Protein AF-A0A6G3Z925-F1 (afdb_monomer_lite)

Sequence (182 aa):
ANPHLSAWFDAMESRPTYRGTQSDFHTHVHDLPPQMGGCYENSDPQTRLNQARVDNGPWFDLPDVTYPEPETSRVEALHRVTKHRDNLIRVNPADDLMFDEALRCALTHLMTSTVCSPPSGSDSALRYLRDRISVPRDMSIYAAKRLRQSLEETAALAGDHQGPPIPFNHRRDQDPAAFAQV

Secondary structure (DSSP, 8-state):
--HHHHHHHHHHHT-HHHHTT---HHHHHHS--GGG------S-HHHHHHHHHHHHS-GGGSTT--SPPPTTHHHHHHHHHHHTHHHHHHHSSS-HHHHHHHHHHHHHHHHH----PPPTT-HHHHHHHHHH--TTTTS-HHHHHHHHHHHHHHHHHH-SPPPPPPPSS--GGG-GGGGTT-

pLDDT: mean 92.6, std 8.65, range [53.03, 98.81]

Radius of gyration: 16.9 Å; chains: 1; bounding box: 43×37×48 Å

Foldseek 3Di:
DDVVVVVVVVVLLVDPVSQLQAWAPLQCQQVPPVVVPHDDDDPDPVRVVVVCCSLQHLRVPDPSHDDDDDPCLLVQLLVLCVLCVVLLLVLQPDHSVQLSQLVVQLNCCLVPVDHDAGAAPCLQRLLVVLSLDTPPVRHGPSSNSSSNVSSNVNSVNRDDDHHDDRDRPDNPVNPCVSVPPD

Structure (mmCIF, N/CA/C/O backbone):
data_AF-A0A6G3Z925-F1
#
_entry.id   AF-A0A6G3Z925-F1
#
loop_
_atom_site.group_PDB
_atom_site.id
_atom_site.type_symbol
_atom_site.label_atom_id
_atom_site.label_alt_id
_atom_site.label_comp_id
_atom_site.label_asym_id
_atom_site.label_entity_id
_atom_site.label_seq_id
_atom_site.pdbx_PDB_ins_code
_atom_site.Cartn_x
_atom_site.Cartn_y
_atom_site.Cartn_z
_atom_site.occupancy
_atom_site.B_iso_or_equiv
_atom_site.auth_seq_id
_atom_site.auth_comp_id
_atom_site.auth_asym_id
_atom_site.auth_atom_id
_atom_site.pdbx_PDB_model_num
ATOM 1 N N . ALA A 1 1 ? 13.285 2.285 -29.007 1.00 75.94 1 ALA A N 1
ATOM 2 C CA . ALA A 1 1 ? 12.582 1.168 -28.340 1.00 75.94 1 ALA A CA 1
ATOM 3 C C . ALA A 1 1 ? 13.523 -0.031 -28.278 1.00 75.94 1 ALA A C 1
ATOM 5 O O . ALA A 1 1 ? 14.249 -0.239 -29.241 1.00 75.94 1 ALA A O 1
ATOM 6 N N . ASN A 1 2 ? 13.534 -0.778 -27.168 1.00 91.94 2 ASN A N 1
ATOM 7 C CA . ASN A 1 2 ? 14.449 -1.907 -26.932 1.00 91.94 2 ASN A CA 1
ATOM 8 C C . ASN A 1 2 ? 13.650 -3.228 -26.855 1.00 91.94 2 ASN A C 1
ATOM 10 O O . ASN A 1 2 ? 13.318 -3.665 -25.754 1.00 91.94 2 ASN A O 1
ATOM 14 N N . PRO A 1 3 ? 13.298 -3.866 -27.989 1.00 94.75 3 PRO A N 1
ATOM 15 C CA . PRO A 1 3 ? 12.348 -4.985 -28.008 1.00 94.75 3 PRO A CA 1
ATOM 16 C C . PRO A 1 3 ? 12.848 -6.227 -27.260 1.00 94.75 3 PRO A C 1
ATOM 18 O O . PRO A 1 3 ? 12.077 -6.866 -26.553 1.00 94.75 3 PRO A O 1
ATOM 21 N N . HIS A 1 4 ? 14.142 -6.545 -27.344 1.00 96.62 4 HIS A N 1
ATOM 22 C CA . HIS A 1 4 ? 14.716 -7.674 -26.603 1.00 96.62 4 HIS A CA 1
ATOM 23 C C . HIS A 1 4 ? 14.741 -7.443 -25.090 1.00 96.62 4 HIS A C 1
ATOM 25 O O . HIS A 1 4 ? 14.592 -8.393 -24.330 1.00 96.62 4 HIS A O 1
ATOM 31 N N . LEU A 1 5 ? 14.890 -6.187 -24.657 1.00 94.44 5 LEU A N 1
ATOM 32 C CA . LEU A 1 5 ? 14.802 -5.839 -23.243 1.00 94.44 5 LEU A CA 1
ATOM 33 C C . LEU A 1 5 ? 13.362 -5.996 -22.739 1.00 94.44 5 LEU A C 1
ATOM 35 O O . LEU A 1 5 ? 13.160 -6.574 -21.678 1.00 94.44 5 LEU A O 1
ATOM 39 N N . SER A 1 6 ? 12.371 -5.560 -23.527 1.00 92.06 6 SER A N 1
ATOM 40 C CA . SER A 1 6 ? 10.951 -5.791 -23.221 1.00 92.06 6 SER A CA 1
ATOM 41 C C . SER A 1 6 ? 10.652 -7.283 -23.091 1.00 92.06 6 SER A C 1
ATOM 43 O O . SER A 1 6 ? 10.169 -7.715 -22.055 1.00 92.06 6 SER A O 1
ATOM 45 N N . ALA A 1 7 ? 11.051 -8.085 -24.084 1.00 94.94 7 ALA A N 1
ATOM 46 C CA . ALA A 1 7 ? 10.839 -9.531 -24.065 1.00 94.94 7 ALA A CA 1
ATOM 47 C C . ALA A 1 7 ? 11.519 -10.216 -22.866 1.00 94.94 7 ALA A C 1
ATOM 49 O O . ALA A 1 7 ? 11.012 -11.208 -22.346 1.00 94.94 7 ALA A O 1
ATOM 50 N N . TRP A 1 8 ? 12.665 -9.697 -22.416 1.00 95.44 8 TRP A N 1
ATOM 51 C CA . TRP A 1 8 ? 13.326 -10.183 -21.209 1.00 95.44 8 TRP A CA 1
ATOM 52 C C . TRP A 1 8 ? 12.518 -9.868 -19.943 1.00 95.44 8 TRP A C 1
ATOM 54 O O . TRP A 1 8 ? 12.336 -10.766 -19.122 1.00 95.44 8 TRP A O 1
ATOM 64 N N . PHE A 1 9 ? 11.989 -8.646 -19.800 1.00 93.06 9 PHE A N 1
ATOM 65 C CA . PHE A 1 9 ? 11.102 -8.295 -18.684 1.00 93.06 9 PHE A CA 1
ATOM 66 C C . PHE A 1 9 ? 9.818 -9.129 -18.700 1.00 93.06 9 PHE A C 1
ATOM 68 O O . PHE A 1 9 ? 9.475 -9.718 -17.679 1.00 93.06 9 PHE A O 1
ATOM 75 N N . ASP A 1 10 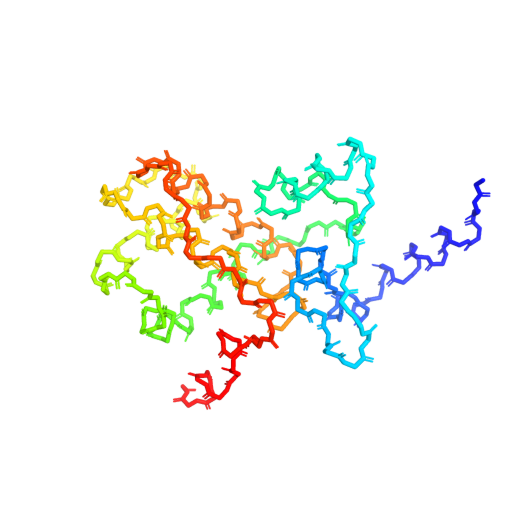? 9.183 -9.289 -19.862 1.00 93.25 10 ASP A N 1
ATOM 76 C CA . ASP A 1 10 ? 7.989 -10.130 -20.020 1.00 93.25 10 ASP A CA 1
ATOM 77 C C . ASP A 1 10 ? 8.276 -11.590 -19.615 1.00 93.25 10 ASP A C 1
ATOM 79 O O . ASP A 1 10 ? 7.480 -12.245 -18.938 1.00 93.25 10 ASP A O 1
ATOM 83 N N . ALA A 1 11 ? 9.457 -12.108 -19.972 1.00 95.56 11 ALA A N 1
ATOM 84 C CA . ALA A 1 11 ? 9.888 -13.440 -19.567 1.00 95.56 11 ALA A CA 1
ATOM 85 C C . ALA A 1 11 ? 10.150 -13.541 -18.054 1.00 95.56 11 ALA A C 1
ATOM 87 O O . ALA A 1 11 ? 9.818 -14.566 -17.453 1.00 95.56 11 ALA A O 1
ATOM 88 N N . MET A 1 12 ? 10.718 -12.510 -17.420 1.00 95.44 12 MET A N 1
ATOM 89 C CA . MET A 1 12 ? 10.879 -12.460 -15.961 1.00 95.44 12 MET A CA 1
ATOM 90 C C . MET A 1 12 ? 9.518 -12.462 -15.263 1.00 95.44 12 MET A C 1
ATOM 92 O O . MET A 1 12 ? 9.308 -13.254 -14.345 1.00 95.44 12 MET A O 1
ATOM 96 N N . GLU A 1 13 ? 8.562 -11.694 -15.782 1.00 94.69 13 GLU A N 1
ATOM 97 C CA . GLU A 1 13 ? 7.189 -11.615 -15.283 1.00 94.69 13 GLU A CA 1
ATOM 98 C C . GLU A 1 13 ? 6.411 -12.924 -15.448 1.00 94.69 13 GLU A C 1
ATOM 100 O O . GLU A 1 13 ? 5.370 -13.099 -14.827 1.00 94.69 13 GLU A O 1
ATOM 105 N N . SER A 1 14 ? 6.901 -13.908 -16.207 1.00 94.75 14 SER A N 1
ATOM 106 C CA . SER A 1 14 ? 6.318 -15.261 -16.244 1.00 94.75 14 SER A CA 1
ATOM 107 C C . SER A 1 14 ? 6.744 -16.159 -15.072 1.00 94.75 14 SER A C 1
ATOM 109 O O . SER A 1 14 ? 6.138 -17.207 -14.844 1.00 94.75 14 SER A O 1
ATOM 111 N N . ARG A 1 15 ? 7.783 -15.779 -14.314 1.00 95.69 15 ARG A N 1
ATOM 112 C CA . ARG A 1 15 ? 8.420 -16.641 -13.307 1.00 95.69 15 ARG A CA 1
ATOM 113 C C . ARG A 1 15 ? 7.833 -16.394 -11.915 1.00 95.69 15 ARG A C 1
ATOM 115 O O . ARG A 1 15 ? 8.005 -15.297 -11.385 1.00 95.69 15 ARG A O 1
ATOM 122 N N . PRO A 1 16 ? 7.247 -17.408 -11.249 1.00 93.50 16 PRO A N 1
ATOM 123 C CA . PRO A 1 16 ? 6.700 -17.246 -9.899 1.00 93.50 16 PRO A CA 1
ATOM 124 C C . PRO A 1 16 ? 7.725 -16.735 -8.880 1.00 93.50 16 PRO A C 1
ATOM 126 O O . PRO A 1 16 ? 7.393 -15.924 -8.022 1.00 93.50 16 PRO A O 1
ATOM 129 N N . THR A 1 17 ? 8.984 -17.164 -9.003 1.00 94.44 17 THR A N 1
ATOM 130 C CA . THR A 1 17 ? 10.076 -16.714 -8.129 1.00 94.44 17 THR A CA 1
ATOM 131 C C . THR A 1 17 ? 10.377 -15.231 -8.292 1.00 94.44 17 THR A C 1
ATOM 133 O O . THR A 1 17 ? 10.588 -14.556 -7.294 1.00 94.44 17 THR A O 1
ATOM 136 N N . TYR A 1 18 ? 10.348 -14.710 -9.524 1.00 94.69 18 TYR A N 1
ATOM 137 C CA . TYR A 1 18 ? 10.531 -13.282 -9.768 1.00 94.69 18 TYR A CA 1
ATOM 138 C C . TYR A 1 18 ? 9.371 -12.481 -9.182 1.00 94.69 18 TYR A C 1
ATOM 140 O O . TYR A 1 18 ? 9.615 -11.580 -8.382 1.00 94.69 18 TYR A O 1
ATOM 148 N N . ARG A 1 19 ? 8.126 -12.877 -9.485 1.00 94.25 19 ARG A N 1
ATOM 149 C CA . ARG A 1 19 ? 6.913 -12.232 -8.949 1.00 94.25 19 ARG A CA 1
ATOM 150 C C . ARG A 1 19 ? 6.915 -12.169 -7.421 1.00 94.25 19 ARG A C 1
ATOM 152 O O . ARG A 1 19 ? 6.555 -11.148 -6.854 1.00 94.25 19 ARG A O 1
ATOM 159 N N . GLY A 1 20 ? 7.366 -13.236 -6.755 1.00 91.69 20 GLY A N 1
ATOM 160 C CA . GLY A 1 20 ? 7.475 -13.291 -5.292 1.00 91.69 20 GLY A CA 1
ATOM 161 C C . GLY A 1 20 ? 8.561 -12.389 -4.691 1.00 91.69 20 GLY A C 1
ATOM 162 O O . GLY A 1 20 ? 8.556 -12.155 -3.488 1.00 91.69 20 GLY A O 1
ATOM 163 N N . THR A 1 21 ? 9.484 -11.880 -5.509 1.00 92.25 21 THR A N 1
ATOM 164 C CA . THR A 1 21 ? 10.562 -10.962 -5.095 1.00 92.25 21 THR A CA 1
ATOM 165 C C . THR A 1 21 ? 10.422 -9.555 -5.678 1.00 92.25 21 THR A C 1
ATOM 167 O O . THR A 1 21 ? 11.248 -8.691 -5.389 1.00 92.25 21 THR A O 1
ATOM 170 N N . GLN A 1 22 ? 9.404 -9.318 -6.507 1.00 93.75 22 GLN A N 1
ATOM 171 C CA . GLN A 1 22 ? 9.157 -8.025 -7.134 1.00 93.75 22 GLN A CA 1
ATOM 172 C C . GLN A 1 22 ? 8.703 -7.006 -6.085 1.00 93.75 22 GLN A C 1
ATOM 174 O O . GLN A 1 22 ? 7.911 -7.324 -5.201 1.00 93.75 22 GLN A O 1
ATOM 179 N N . SER A 1 23 ? 9.207 -5.780 -6.199 1.00 93.69 23 SER A N 1
ATOM 180 C CA . SER A 1 23 ? 8.806 -4.632 -5.382 1.00 93.69 23 SER A CA 1
ATOM 181 C C . SER A 1 23 ? 7.973 -3.657 -6.218 1.00 93.69 23 SER A C 1
ATOM 183 O O . SER A 1 23 ? 7.995 -3.724 -7.447 1.00 93.69 23 SER A O 1
ATOM 185 N N . ASP A 1 24 ? 7.250 -2.757 -5.558 1.00 95.56 24 ASP A N 1
ATOM 186 C CA . ASP A 1 24 ? 6.513 -1.671 -6.205 1.00 95.56 24 ASP A CA 1
ATOM 187 C C . ASP A 1 24 ? 7.299 -0.353 -6.163 1.00 95.56 24 ASP A C 1
ATOM 189 O O . ASP A 1 24 ? 8.319 -0.228 -5.479 1.00 95.56 24 ASP A O 1
ATOM 193 N N . PHE A 1 25 ? 6.829 0.660 -6.896 1.00 95.12 25 PHE A N 1
ATOM 194 C CA . PHE A 1 25 ? 7.523 1.951 -6.914 1.00 95.12 25 PHE A CA 1
ATOM 195 C C . PHE A 1 25 ? 7.529 2.641 -5.548 1.00 95.12 25 PHE A C 1
ATOM 197 O O . PHE A 1 25 ? 8.545 3.227 -5.185 1.00 95.12 25 PHE A O 1
ATOM 204 N N . HIS A 1 26 ? 6.438 2.546 -4.784 1.00 94.44 26 HIS A N 1
ATOM 205 C CA . HIS A 1 26 ? 6.313 3.210 -3.484 1.00 94.44 26 HIS A CA 1
ATOM 206 C C . HIS A 1 26 ? 7.333 2.680 -2.470 1.00 94.44 26 HIS A C 1
ATOM 208 O O . HIS A 1 26 ? 8.073 3.454 -1.868 1.00 94.44 26 HIS A O 1
ATOM 214 N N . THR A 1 27 ? 7.438 1.359 -2.328 1.00 92.00 27 THR A N 1
ATOM 215 C CA . THR A 1 27 ? 8.429 0.734 -1.446 1.00 92.00 27 THR A CA 1
ATOM 216 C C . THR A 1 27 ? 9.834 1.079 -1.909 1.00 92.00 27 THR A C 1
ATOM 218 O O . THR A 1 27 ? 10.673 1.439 -1.090 1.00 92.00 27 THR A O 1
ATOM 221 N N . HIS A 1 28 ? 10.092 1.029 -3.219 1.00 89.12 28 HIS A N 1
ATOM 222 C CA . HIS A 1 28 ? 11.422 1.308 -3.743 1.00 89.12 28 HIS A CA 1
ATOM 223 C C . HIS A 1 28 ? 11.900 2.725 -3.402 1.00 89.12 28 HIS A C 1
ATOM 225 O O . HIS A 1 28 ? 13.030 2.888 -2.954 1.00 89.12 28 HIS A O 1
ATOM 231 N N . VAL A 1 29 ? 11.055 3.750 -3.563 1.00 89.00 29 VAL A N 1
ATOM 232 C CA . VAL A 1 29 ? 11.470 5.142 -3.309 1.00 89.00 29 VAL A CA 1
ATOM 233 C C . VAL A 1 29 ? 11.555 5.494 -1.822 1.00 89.00 29 VAL A C 1
ATOM 235 O O . VAL A 1 29 ? 12.342 6.367 -1.460 1.00 89.00 29 VAL A O 1
ATOM 238 N N . HIS A 1 30 ? 10.788 4.817 -0.960 1.00 88.62 30 HIS A N 1
ATOM 239 C CA . HIS A 1 30 ? 10.715 5.132 0.475 1.00 88.62 30 HIS A CA 1
ATOM 240 C C . HIS A 1 30 ? 11.518 4.191 1.381 1.00 88.62 30 HIS A C 1
ATOM 242 O O . HIS A 1 30 ? 11.721 4.503 2.555 1.00 88.62 30 HIS A O 1
ATOM 248 N N . ASP A 1 31 ? 11.962 3.037 0.884 1.00 81.62 31 ASP A N 1
ATOM 249 C CA . ASP A 1 31 ? 12.715 2.025 1.645 1.00 81.62 31 ASP A CA 1
ATOM 250 C C . ASP A 1 31 ? 14.056 1.676 0.977 1.00 81.62 31 ASP A C 1
ATOM 252 O O . ASP A 1 31 ? 14.559 0.554 1.067 1.00 81.62 31 ASP A O 1
ATOM 256 N N . LEU A 1 32 ? 14.648 2.644 0.267 1.00 74.31 32 LEU A N 1
ATOM 257 C CA . LEU A 1 32 ? 15.936 2.443 -0.382 1.00 74.31 32 LEU A CA 1
ATOM 258 C C . LEU A 1 32 ? 17.038 2.273 0.687 1.00 74.31 32 LEU A C 1
ATOM 260 O O . LEU A 1 32 ? 17.185 3.140 1.556 1.00 74.31 32 LEU A O 1
ATOM 264 N N . PRO A 1 33 ? 17.841 1.191 0.647 1.00 69.19 33 PRO A N 1
ATOM 265 C CA . PRO A 1 33 ? 18.879 0.971 1.644 1.00 69.19 33 PRO A CA 1
ATOM 266 C C . PRO A 1 33 ? 19.875 2.144 1.680 1.00 69.19 33 PRO A C 1
ATOM 268 O O . PRO A 1 33 ? 20.340 2.561 0.615 1.00 69.19 33 PRO A O 1
ATOM 271 N N . PRO A 1 34 ? 20.287 2.643 2.865 1.00 67.38 34 PRO A N 1
ATOM 272 C CA . PRO A 1 34 ? 21.213 3.777 2.978 1.00 67.38 34 PRO A CA 1
ATOM 273 C C . PRO A 1 34 ? 22.527 3.600 2.199 1.00 67.38 34 PRO A C 1
ATOM 275 O O . PRO A 1 34 ? 23.161 4.575 1.805 1.00 67.38 34 PRO A O 1
ATOM 278 N N . GLN A 1 35 ? 22.936 2.349 1.959 1.00 70.19 35 GLN A N 1
ATOM 279 C CA . GLN A 1 35 ? 24.137 1.978 1.210 1.00 70.19 35 GLN A CA 1
ATOM 280 C C . GLN A 1 35 ? 24.063 2.343 -0.281 1.00 70.19 35 GLN A C 1
ATOM 282 O O . GLN A 1 35 ? 25.106 2.469 -0.919 1.00 70.19 35 GLN A O 1
ATOM 287 N N . MET A 1 36 ? 22.860 2.500 -0.837 1.00 68.50 36 MET A N 1
ATOM 288 C CA . MET A 1 36 ? 22.638 2.810 -2.254 1.00 68.50 36 MET A CA 1
ATOM 289 C C . MET A 1 36 ? 22.651 4.320 -2.550 1.00 68.50 36 MET A C 1
ATOM 291 O O . MET A 1 36 ? 22.612 4.705 -3.717 1.00 68.50 36 MET A O 1
ATOM 295 N N . GLY A 1 37 ? 22.740 5.174 -1.520 1.00 67.31 37 GLY A N 1
ATOM 296 C CA . GLY A 1 37 ? 22.458 6.608 -1.644 1.00 67.31 37 GLY A CA 1
ATOM 297 C C . GLY A 1 37 ? 20.953 6.863 -1.800 1.00 67.31 37 GLY A C 1
ATOM 298 O O . GLY A 1 37 ? 20.214 5.987 -2.227 1.00 67.31 37 GLY A O 1
ATOM 299 N N . GLY A 1 38 ? 20.462 8.036 -1.396 1.00 69.88 38 GLY A N 1
ATOM 300 C CA . GLY A 1 38 ? 19.025 8.333 -1.470 1.00 69.88 38 GLY A CA 1
ATOM 301 C C . GLY A 1 38 ? 18.497 8.424 -2.909 1.00 69.88 38 GLY A C 1
ATOM 302 O O . GLY A 1 38 ? 19.260 8.601 -3.860 1.00 69.88 38 GLY A O 1
ATOM 303 N N . CYS A 1 39 ? 17.174 8.368 -3.071 1.00 74.44 39 CYS A N 1
ATOM 304 C CA . CYS A 1 39 ? 16.531 8.796 -4.312 1.00 74.44 39 CYS A CA 1
ATOM 305 C C . CYS A 1 39 ? 16.521 10.328 -4.382 1.00 74.44 39 CYS A C 1
ATO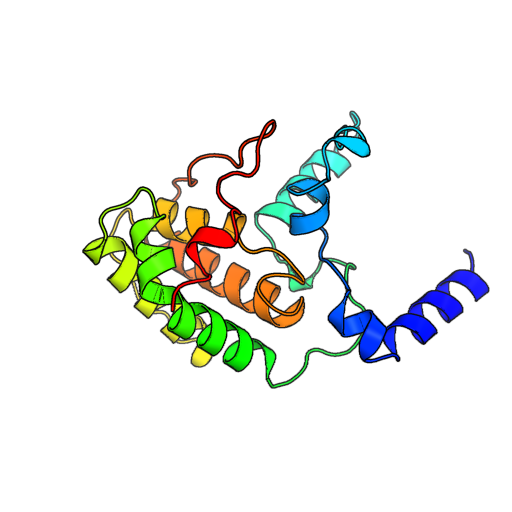M 307 O O . CYS A 1 39 ? 16.021 10.987 -3.473 1.00 74.44 39 CYS A O 1
ATOM 309 N N . TYR A 1 40 ? 17.050 10.893 -5.468 1.00 81.25 40 TYR A N 1
ATOM 310 C CA . TYR A 1 40 ? 17.055 12.338 -5.696 1.00 81.25 40 TYR A CA 1
ATOM 311 C C . TYR A 1 40 ? 16.046 12.703 -6.777 1.00 81.25 40 TYR A C 1
ATOM 313 O O . TYR A 1 40 ? 16.026 12.108 -7.857 1.00 81.25 40 TYR A O 1
ATOM 321 N N . GLU A 1 41 ? 15.214 13.696 -6.487 1.00 87.50 41 GLU A N 1
ATOM 322 C CA . GLU A 1 41 ? 14.302 14.261 -7.470 1.00 87.50 41 GLU A CA 1
ATOM 323 C C . GLU A 1 41 ? 15.037 15.154 -8.475 1.00 87.50 41 GLU A C 1
ATOM 325 O O . GLU A 1 41 ? 16.113 15.693 -8.209 1.00 87.50 41 GLU A O 1
ATOM 330 N N . ASN A 1 42 ? 14.436 15.316 -9.650 1.00 90.75 42 ASN A N 1
ATOM 331 C CA . ASN A 1 42 ? 14.850 16.315 -10.627 1.00 90.75 42 ASN A CA 1
ATOM 332 C C . ASN A 1 42 ? 13.825 17.465 -10.661 1.00 90.75 42 ASN A C 1
ATOM 334 O O . ASN A 1 42 ? 12.762 17.389 -10.047 1.00 90.75 42 ASN A O 1
ATOM 338 N N . SER A 1 43 ? 14.131 18.529 -11.402 1.00 94.06 43 SER A N 1
ATOM 339 C CA . SER A 1 43 ? 13.279 19.721 -11.496 1.00 94.06 43 SER A CA 1
ATOM 340 C C . SER A 1 43 ? 12.157 19.637 -12.542 1.00 94.06 43 SER A C 1
ATOM 342 O O . SER A 1 43 ? 11.460 20.630 -12.760 1.00 94.06 43 SER A O 1
ATOM 344 N N . ASP A 1 44 ? 11.961 18.489 -13.197 1.00 96.62 44 ASP A N 1
ATOM 345 C CA . ASP A 1 44 ? 10.904 18.310 -14.194 1.00 96.62 44 ASP A CA 1
ATOM 346 C C . ASP A 1 44 ? 9.517 18.376 -13.519 1.00 96.62 44 ASP A C 1
ATOM 348 O O . ASP A 1 44 ? 9.275 17.666 -12.536 1.00 96.62 44 ASP A O 1
ATOM 352 N N . PRO A 1 45 ? 8.564 19.184 -14.025 1.00 95.31 45 PRO A N 1
ATOM 353 C CA . PRO A 1 45 ? 7.182 19.176 -13.545 1.00 95.31 45 PRO A CA 1
ATOM 354 C C . PRO A 1 45 ? 6.546 17.779 -13.468 1.00 95.31 45 PRO A C 1
ATOM 356 O O . PRO A 1 45 ? 5.754 17.519 -12.558 1.00 95.31 45 PRO A O 1
ATOM 359 N N . GLN A 1 46 ? 6.914 16.870 -14.375 1.00 95.69 46 GLN A N 1
ATOM 360 C CA . GLN A 1 46 ? 6.432 15.491 -14.397 1.00 95.69 46 GLN A CA 1
ATOM 361 C C . GLN A 1 46 ? 6.847 14.701 -13.147 1.00 95.69 46 GLN A C 1
ATOM 363 O O . GLN A 1 46 ? 6.121 13.800 -12.727 1.00 95.69 46 GLN A O 1
ATOM 368 N N . THR A 1 47 ? 7.968 15.051 -12.511 1.00 93.75 47 THR A N 1
ATOM 369 C CA . THR A 1 47 ? 8.452 14.375 -11.299 1.00 93.75 47 THR A CA 1
ATOM 370 C C . THR A 1 47 ? 7.466 14.514 -10.149 1.00 93.75 47 THR A C 1
ATOM 372 O O . THR A 1 47 ? 7.111 13.509 -9.538 1.00 93.75 47 THR A O 1
ATOM 375 N N . ARG A 1 48 ? 6.914 15.714 -9.927 1.00 93.56 48 ARG A N 1
ATOM 376 C CA . ARG A 1 48 ? 5.893 15.938 -8.889 1.00 93.56 48 ARG A CA 1
ATOM 377 C C . ARG A 1 48 ? 4.606 15.159 -9.159 1.00 93.56 48 ARG A C 1
ATOM 379 O O . ARG A 1 48 ? 4.007 14.619 -8.234 1.00 93.56 48 ARG A O 1
ATOM 386 N N . LEU A 1 49 ? 4.196 15.064 -10.427 1.00 94.94 49 LEU A N 1
ATOM 387 C CA . LEU A 1 49 ? 3.028 14.267 -10.819 1.00 94.94 49 LEU A CA 1
ATOM 388 C C . LEU A 1 49 ? 3.254 12.775 -10.550 1.00 94.94 49 LEU A C 1
ATOM 390 O O . LEU A 1 49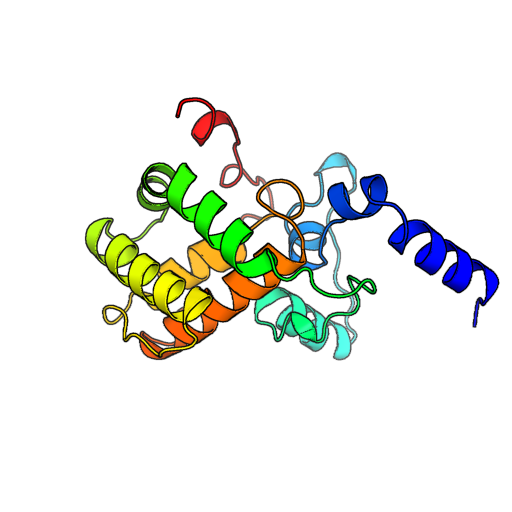 ? 2.355 12.093 -10.065 1.00 94.94 49 LEU A O 1
ATOM 394 N N . ASN A 1 50 ? 4.452 12.269 -10.842 1.00 95.00 50 ASN A N 1
ATOM 395 C CA . ASN A 1 50 ? 4.798 10.869 -10.614 1.00 95.00 50 ASN A CA 1
ATOM 396 C C . ASN A 1 50 ? 4.916 10.545 -9.121 1.00 95.00 50 ASN A C 1
ATOM 398 O O . ASN A 1 50 ? 4.360 9.540 -8.694 1.00 95.00 50 ASN A O 1
ATOM 402 N N . GLN A 1 51 ? 5.563 11.407 -8.329 1.00 93.50 51 GLN A N 1
ATOM 403 C CA . GLN A 1 51 ? 5.624 11.277 -6.866 1.00 93.50 51 GLN A CA 1
ATOM 404 C C . GLN A 1 51 ? 4.211 11.200 -6.271 1.00 93.50 51 GLN A C 1
ATOM 406 O O . GLN A 1 51 ? 3.890 10.257 -5.554 1.00 93.50 51 GLN A O 1
AT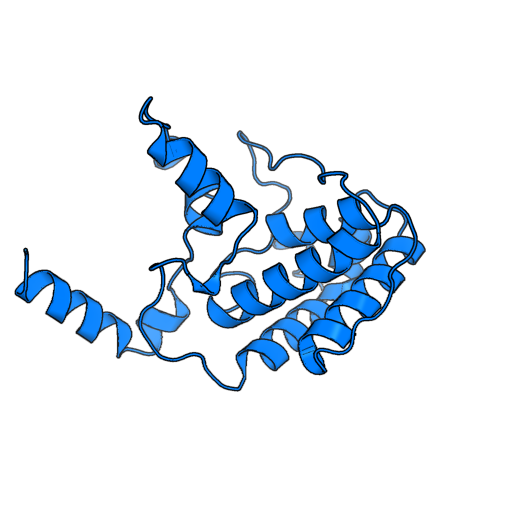OM 411 N N . ALA A 1 52 ? 3.323 12.122 -6.665 1.00 94.69 52 ALA A N 1
ATOM 412 C CA . ALA A 1 52 ? 1.942 12.123 -6.192 1.00 94.69 52 ALA A CA 1
ATOM 413 C C . ALA A 1 52 ? 1.187 10.830 -6.550 1.00 94.69 52 ALA A C 1
ATOM 415 O O . ALA A 1 52 ? 0.436 10.328 -5.718 1.00 94.69 52 ALA A O 1
ATOM 416 N N . ARG A 1 53 ? 1.403 10.275 -7.753 1.00 95.94 53 ARG A N 1
ATOM 417 C CA . ARG A 1 53 ? 0.793 9.003 -8.183 1.00 95.94 53 ARG A CA 1
ATOM 418 C C . ARG A 1 53 ? 1.333 7.796 -7.422 1.00 95.94 53 ARG A C 1
ATOM 420 O O . ARG A 1 53 ? 0.575 6.879 -7.126 1.00 95.94 53 ARG A O 1
ATOM 427 N N . VAL A 1 54 ? 2.631 7.783 -7.130 1.00 95.69 54 VAL A N 1
ATOM 428 C CA . VAL A 1 54 ? 3.270 6.710 -6.358 1.00 95.69 54 VAL A CA 1
ATOM 429 C C . VAL A 1 54 ? 2.740 6.693 -4.921 1.00 95.69 54 VAL A C 1
ATOM 431 O O . VAL A 1 54 ? 2.432 5.621 -4.398 1.00 95.69 54 VAL A O 1
ATOM 434 N N . ASP A 1 55 ? 2.559 7.867 -4.315 1.00 94.62 55 ASP A N 1
ATOM 435 C CA . ASP A 1 55 ? 2.188 7.982 -2.901 1.00 94.62 55 ASP A CA 1
ATOM 436 C C . ASP A 1 55 ? 0.680 7.941 -2.649 1.00 94.62 55 ASP A C 1
ATOM 438 O O . ASP A 1 55 ? 0.244 7.364 -1.657 1.00 94.62 55 ASP A O 1
ATOM 442 N N . ASN A 1 56 ? -0.126 8.507 -3.551 1.00 95.31 56 ASN A N 1
ATOM 443 C CA . ASN A 1 56 ? -1.572 8.669 -3.344 1.00 95.31 56 ASN A CA 1
ATOM 444 C C . ASN A 1 56 ? -2.427 7.901 -4.364 1.00 95.31 56 ASN A C 1
ATOM 446 O O . ASN A 1 56 ? -3.654 7.955 -4.308 1.00 95.31 56 ASN A O 1
ATOM 450 N N . GLY A 1 57 ? -1.798 7.184 -5.296 1.00 95.50 57 GLY A N 1
ATOM 451 C CA . GLY A 1 57 ? -2.489 6.458 -6.353 1.00 95.50 57 GLY A CA 1
ATOM 452 C C . GLY A 1 57 ? -3.003 7.356 -7.493 1.00 95.50 57 GLY A C 1
ATOM 453 O O . GLY A 1 57 ? -2.642 8.533 -7.589 1.00 95.50 57 GLY A O 1
ATOM 454 N N . PRO A 1 58 ? -3.827 6.804 -8.403 1.00 96.44 58 PRO A N 1
ATOM 455 C CA . PRO A 1 58 ? -4.304 5.417 -8.432 1.00 96.44 58 PRO A CA 1
ATOM 456 C C . PRO A 1 58 ? -3.171 4.413 -8.708 1.00 96.44 58 PRO A C 1
ATOM 458 O O . PRO A 1 58 ? -2.496 4.475 -9.733 1.00 96.44 58 PRO A O 1
ATOM 461 N N . TRP A 1 59 ? -2.966 3.446 -7.807 1.00 97.62 59 TRP A N 1
ATOM 462 C CA . TRP A 1 59 ? -1.829 2.514 -7.910 1.00 97.62 59 TRP A CA 1
ATOM 463 C C . TRP A 1 59 ? -1.951 1.502 -9.054 1.00 97.62 59 TRP A C 1
ATOM 465 O O . TRP A 1 59 ? -0.943 0.969 -9.512 1.00 97.62 59 TRP A O 1
ATOM 475 N N . PHE A 1 60 ? -3.163 1.219 -9.534 1.00 96.94 60 PHE A N 1
ATOM 476 C CA . PHE A 1 60 ? -3.371 0.305 -10.664 1.00 96.94 60 PHE A CA 1
ATOM 477 C C . PHE A 1 60 ? -2.896 0.880 -12.003 1.00 96.94 60 PHE A C 1
ATOM 479 O O . PHE A 1 60 ? -2.597 0.103 -12.904 1.00 96.94 60 PHE A O 1
ATOM 486 N N . ASP A 1 61 ? -2.727 2.200 -12.097 1.00 96.12 61 ASP A N 1
ATOM 487 C CA . ASP A 1 61 ? -2.217 2.866 -13.299 1.00 96.12 61 ASP A CA 1
ATOM 488 C C . ASP A 1 61 ? -0.678 2.911 -13.339 1.00 96.12 61 ASP A C 1
ATOM 490 O O . ASP A 1 61 ? -0.085 3.351 -14.327 1.00 96.12 61 ASP A O 1
ATOM 494 N N . LEU A 1 62 ? -0.008 2.475 -12.263 1.00 96.25 62 LEU A N 1
ATOM 495 C CA . LEU A 1 62 ? 1.450 2.417 -12.200 1.00 96.25 62 LEU A CA 1
ATOM 496 C C . LEU A 1 62 ? 1.981 1.214 -13.002 1.00 96.25 62 LEU A C 1
ATOM 498 O O . LEU A 1 62 ? 1.522 0.091 -12.779 1.00 96.25 62 LEU A O 1
ATOM 502 N N . PRO A 1 63 ? 2.982 1.414 -13.882 1.00 94.56 63 PRO A N 1
ATOM 503 C CA . PRO A 1 63 ? 3.578 0.356 -14.701 1.00 94.56 63 PRO A CA 1
ATOM 504 C C . PRO A 1 63 ? 4.671 -0.439 -13.958 1.00 94.56 63 PRO A C 1
ATOM 506 O O . PRO A 1 63 ? 5.708 -0.757 -14.534 1.00 94.56 63 PRO A O 1
ATOM 509 N N . ASP A 1 64 ? 4.479 -0.719 -12.670 1.00 94.25 64 ASP A N 1
ATOM 510 C CA . ASP A 1 64 ? 5.415 -1.474 -11.818 1.00 94.25 64 ASP A CA 1
ATOM 511 C C . ASP A 1 64 ? 5.176 -2.996 -11.836 1.00 94.25 64 ASP A C 1
ATOM 513 O O . ASP A 1 64 ? 5.971 -3.748 -11.276 1.00 94.25 64 ASP A O 1
ATOM 517 N N . VAL A 1 65 ? 4.116 -3.455 -12.510 1.00 94.75 65 VAL A N 1
ATOM 518 C CA . VAL A 1 65 ? 3.784 -4.872 -12.716 1.00 94.75 65 VAL A CA 1
ATOM 519 C C . VAL A 1 65 ? 3.046 -5.071 -14.038 1.00 94.75 65 VAL A C 1
ATOM 521 O O . VAL A 1 65 ? 2.192 -4.258 -14.396 1.00 94.75 65 VAL A O 1
ATOM 524 N N . THR A 1 66 ? 3.351 -6.152 -14.763 1.00 92.94 66 THR A N 1
ATOM 525 C CA . THR A 1 66 ? 2.695 -6.451 -16.055 1.00 92.94 66 THR A CA 1
ATOM 526 C C . THR A 1 66 ? 1.991 -7.808 -16.124 1.00 92.94 66 THR A C 1
ATOM 528 O O . THR A 1 66 ? 1.251 -8.057 -17.079 1.00 92.94 66 THR A O 1
ATOM 531 N N . TYR A 1 67 ? 2.160 -8.691 -15.131 1.00 93.69 67 TYR A N 1
ATOM 532 C CA . TYR A 1 67 ? 1.385 -9.938 -15.077 1.00 93.69 67 TYR A CA 1
ATOM 533 C C . TYR A 1 67 ? -0.037 -9.695 -14.550 1.00 93.69 67 TYR A C 1
ATOM 535 O O . TYR A 1 67 ? -0.233 -8.778 -13.771 1.00 93.69 67 TYR A O 1
ATOM 543 N N . PRO A 1 68 ? -1.039 -10.515 -14.910 1.00 95.25 68 PRO A N 1
ATOM 544 C CA . PRO A 1 68 ? -2.415 -10.316 -14.450 1.00 95.25 68 PRO A CA 1
ATOM 545 C C . PRO A 1 68 ? -2.573 -10.394 -12.925 1.00 95.25 68 PRO A C 1
ATOM 547 O O . PRO A 1 68 ? -1.961 -11.246 -12.280 1.00 95.25 68 PRO A O 1
ATOM 550 N N . GLU A 1 69 ? -3.462 -9.570 -12.365 1.00 96.88 69 GLU A N 1
ATOM 551 C CA . GLU A 1 69 ? -3.818 -9.627 -10.944 1.00 96.88 69 GLU A CA 1
ATOM 552 C C . GLU A 1 69 ? -4.319 -11.031 -10.544 1.00 96.88 69 GLU A C 1
ATOM 554 O O . GLU A 1 69 ? -5.272 -11.533 -11.147 1.00 96.88 69 GLU A O 1
ATOM 559 N N . PRO A 1 70 ? -3.737 -11.666 -9.508 1.00 95.94 70 PRO A N 1
ATOM 560 C CA . PRO A 1 70 ? -4.283 -12.893 -8.939 1.00 95.94 70 PRO A CA 1
ATOM 561 C C . PRO A 1 70 ? -5.608 -12.640 -8.207 1.00 95.94 70 PRO A C 1
ATOM 563 O O . PRO A 1 70 ? -5.715 -11.695 -7.427 1.00 95.94 70 PRO A O 1
ATOM 566 N N . GLU A 1 71 ? -6.579 -13.548 -8.343 1.00 97.06 71 GLU A N 1
ATOM 567 C CA . GLU A 1 71 ? -7.875 -13.478 -7.633 1.00 97.06 71 GLU A CA 1
ATOM 568 C C . GLU A 1 71 ? -7.727 -13.419 -6.100 1.00 97.06 71 GLU A C 1
ATOM 570 O O . GLU A 1 71 ? -8.599 -12.922 -5.387 1.00 97.06 71 GLU A O 1
ATOM 575 N N . THR A 1 72 ? -6.597 -13.903 -5.583 1.00 97.38 72 THR A N 1
ATOM 576 C CA . THR A 1 72 ? -6.282 -13.962 -4.156 1.00 97.38 72 THR A CA 1
ATOM 577 C C . THR A 1 72 ? -5.752 -12.651 -3.577 1.00 97.38 72 THR A C 1
ATOM 579 O O . THR A 1 72 ? -5.554 -12.597 -2.367 1.00 97.38 72 THR A O 1
ATOM 582 N N . SER A 1 73 ? -5.525 -11.600 -4.378 1.00 98.06 73 SER A N 1
ATOM 583 C CA . SER A 1 73 ? -4.881 -10.346 -3.937 1.00 98.06 73 SER A CA 1
ATOM 584 C C . SER A 1 73 ? -5.545 -9.730 -2.696 1.00 98.06 73 SER A C 1
ATOM 586 O O . SER A 1 73 ? -4.880 -9.406 -1.712 1.00 98.06 73 SER A O 1
ATOM 588 N N . ARG A 1 74 ? -6.881 -9.635 -2.697 1.00 98.69 74 ARG A N 1
ATOM 589 C CA . ARG A 1 74 ? -7.672 -9.113 -1.569 1.00 98.69 74 ARG A CA 1
ATOM 590 C C . ARG A 1 74 ? -7.576 -10.002 -0.330 1.00 98.69 74 ARG A C 1
ATOM 592 O O . ARG A 1 74 ? -7.420 -9.499 0.779 1.00 98.69 74 ARG A O 1
ATOM 599 N N . VAL A 1 75 ? -7.658 -11.319 -0.524 1.00 98.69 75 VAL A N 1
ATOM 600 C CA . VAL A 1 75 ? -7.611 -12.306 0.566 1.00 98.69 75 VAL A CA 1
ATOM 601 C C . VAL A 1 75 ? -6.230 -12.330 1.214 1.00 98.69 75 VAL A C 1
ATOM 603 O O . VAL A 1 75 ? -6.133 -12.414 2.434 1.00 98.69 75 VAL A O 1
ATOM 606 N N . GLU A 1 76 ? -5.166 -12.212 0.421 1.00 98.56 76 GLU A N 1
ATOM 607 C CA . GLU A 1 76 ? -3.798 -12.085 0.916 1.00 98.56 76 GLU A CA 1
ATOM 608 C C . GLU A 1 76 ? -3.646 -10.836 1.792 1.00 98.56 76 GLU A C 1
ATOM 610 O O . GLU A 1 76 ? -3.198 -10.946 2.935 1.00 98.56 76 GLU A O 1
ATOM 615 N N . ALA A 1 77 ? -4.074 -9.670 1.293 1.00 98.69 77 ALA A N 1
ATOM 616 C CA . ALA A 1 77 ? -4.034 -8.420 2.046 1.00 98.69 77 ALA A CA 1
ATOM 617 C C . ALA A 1 77 ? -4.808 -8.529 3.370 1.00 98.69 77 ALA A C 1
ATOM 619 O O . ALA A 1 77 ? -4.259 -8.220 4.429 1.00 98.69 77 ALA A O 1
ATOM 620 N N . LEU A 1 78 ? -6.046 -9.040 3.330 1.00 98.75 78 LEU A N 1
ATOM 621 C CA . LEU A 1 78 ? -6.853 -9.280 4.527 1.00 98.75 78 LEU A CA 1
ATOM 622 C C . LEU A 1 78 ? -6.126 -10.203 5.511 1.00 98.75 78 LEU A C 1
ATOM 624 O O . LEU A 1 78 ? -5.976 -9.855 6.679 1.00 98.75 78 LEU A O 1
ATOM 628 N N . HIS A 1 79 ? -5.643 -11.357 5.043 1.00 98.50 79 HIS A N 1
ATOM 629 C CA . HIS A 1 79 ? -4.957 -12.336 5.880 1.00 98.50 79 HIS A CA 1
ATOM 630 C C . HIS A 1 79 ? -3.749 -11.721 6.592 1.00 98.50 79 HIS A C 1
ATOM 632 O O . HIS A 1 79 ? -3.590 -11.900 7.800 1.00 98.50 79 HIS A O 1
ATOM 638 N N . ARG A 1 80 ? -2.907 -10.980 5.862 1.00 97.00 80 ARG A N 1
ATOM 639 C CA . ARG A 1 80 ? -1.698 -10.354 6.411 1.00 97.00 80 ARG A CA 1
ATOM 640 C C . ARG A 1 80 ? -2.031 -9.274 7.435 1.00 97.00 80 ARG A C 1
ATOM 642 O O . ARG A 1 80 ? -1.426 -9.266 8.505 1.00 97.00 80 ARG A O 1
ATOM 649 N N . VAL A 1 81 ? -3.020 -8.424 7.155 1.00 97.94 81 VAL A N 1
ATOM 650 C CA . VAL A 1 81 ? -3.462 -7.389 8.100 1.00 97.94 81 VAL A CA 1
ATOM 651 C C . VAL A 1 81 ? -4.075 -8.015 9.349 1.00 97.94 81 VAL A C 1
ATOM 653 O O . VAL A 1 81 ? -3.679 -7.657 10.452 1.00 97.94 81 VAL A O 1
ATOM 656 N N . THR A 1 82 ? -4.982 -8.987 9.215 1.00 97.62 82 THR A N 1
ATOM 657 C CA . THR A 1 82 ? -5.602 -9.655 10.370 1.00 97.62 82 THR A CA 1
ATOM 658 C C . THR A 1 82 ? -4.570 -10.397 11.214 1.00 97.62 82 THR A C 1
ATOM 660 O O . THR A 1 82 ? -4.595 -10.279 12.436 1.00 97.62 82 THR A O 1
ATOM 663 N N . LYS A 1 83 ? -3.625 -11.108 10.584 1.00 96.25 83 LYS A N 1
ATOM 664 C CA . LYS A 1 83 ? -2.547 -11.824 11.283 1.00 96.25 83 LYS A CA 1
ATOM 665 C C . LYS A 1 83 ? -1.700 -10.898 12.159 1.00 96.25 83 LYS A C 1
ATOM 667 O O . LYS A 1 83 ? -1.219 -11.320 13.205 1.00 96.25 83 LYS A O 1
ATOM 672 N N . HIS A 1 84 ? -1.498 -9.657 11.726 1.00 95.25 84 HIS A N 1
ATOM 673 C CA . HIS A 1 84 ? -0.627 -8.695 12.398 1.00 95.25 84 HIS A CA 1
ATOM 674 C C . HIS A 1 84 ? -1.387 -7.524 13.034 1.00 95.25 84 HIS A C 1
ATOM 676 O O . HIS A 1 84 ? -0.759 -6.546 13.438 1.00 95.25 84 HIS A O 1
ATOM 682 N N . ARG A 1 85 ? -2.717 -7.629 13.159 1.00 96.31 85 ARG A N 1
ATOM 683 C CA . ARG A 1 85 ? -3.618 -6.548 13.582 1.00 96.31 85 ARG A CA 1
ATOM 684 C C . ARG A 1 85 ? -3.163 -5.870 14.867 1.00 96.31 85 ARG A C 1
ATOM 686 O O . ARG A 1 85 ? -3.038 -4.654 14.889 1.00 96.31 85 ARG A O 1
ATOM 693 N N . ASP A 1 86 ? -2.869 -6.641 15.907 1.00 95.56 86 ASP A N 1
ATOM 694 C CA . ASP A 1 86 ? -2.537 -6.075 17.218 1.00 95.56 86 ASP A CA 1
ATOM 695 C C . ASP A 1 86 ? -1.216 -5.292 17.184 1.00 95.56 86 ASP A C 1
ATOM 697 O O . ASP A 1 86 ? -1.082 -4.254 17.830 1.00 95.56 86 ASP A O 1
ATOM 701 N N . ASN A 1 87 ? -0.251 -5.735 16.372 1.00 93.62 87 ASN A N 1
ATOM 702 C CA . ASN A 1 87 ? 0.987 -4.988 16.154 1.00 93.62 87 ASN A CA 1
ATOM 703 C C . ASN A 1 87 ? 0.731 -3.719 15.339 1.00 93.62 87 ASN A C 1
ATOM 705 O O . ASN A 1 87 ? 1.286 -2.681 15.679 1.00 93.62 87 ASN A O 1
ATOM 709 N N . LEU A 1 88 ? -0.105 -3.794 14.296 1.00 94.69 88 LEU A N 1
ATOM 710 C CA . LEU A 1 88 ? -0.476 -2.638 13.475 1.00 94.69 88 LEU A CA 1
ATOM 711 C C . LEU A 1 88 ? -1.191 -1.566 14.300 1.00 94.69 88 LEU A C 1
ATOM 713 O O . LEU A 1 88 ? -0.899 -0.390 14.117 1.00 94.69 88 LEU A O 1
ATOM 717 N N . ILE A 1 89 ? -2.082 -1.969 15.211 1.00 96.19 89 ILE A N 1
ATOM 718 C CA . ILE A 1 89 ? -2.745 -1.062 16.155 1.00 96.19 89 ILE A CA 1
ATOM 719 C C . ILE A 1 89 ? -1.700 -0.413 17.061 1.00 96.19 89 ILE A C 1
ATOM 721 O O . ILE A 1 89 ? -1.564 0.803 17.052 1.00 96.19 89 ILE A O 1
ATOM 725 N N . ARG A 1 90 ? -0.869 -1.224 17.727 1.00 94.00 90 ARG A N 1
ATOM 726 C CA . ARG A 1 90 ? 0.141 -0.747 18.683 1.00 94.00 90 ARG A CA 1
ATOM 727 C C . ARG A 1 90 ? 1.153 0.245 18.097 1.00 94.00 90 ARG A C 1
ATOM 729 O O . ARG A 1 90 ? 1.672 1.078 18.833 1.00 94.00 90 ARG A O 1
ATOM 736 N N . VAL A 1 91 ? 1.525 0.108 16.821 1.00 91.56 91 VAL A N 1
ATOM 737 C CA . VAL A 1 91 ? 2.505 1.009 16.178 1.00 91.56 91 VAL A CA 1
ATOM 738 C C . VAL A 1 91 ? 1.864 2.235 15.528 1.00 91.56 91 VAL A C 1
ATOM 740 O O . VAL A 1 91 ? 2.586 3.164 15.164 1.00 91.56 91 VAL A O 1
ATOM 743 N N . ASN A 1 92 ? 0.539 2.251 15.357 1.00 94.75 92 ASN A N 1
ATOM 744 C CA . ASN A 1 92 ? -0.158 3.406 14.808 1.00 94.75 92 ASN A CA 1
ATOM 745 C C . ASN A 1 92 ? -0.119 4.564 15.826 1.00 94.75 92 ASN A C 1
ATOM 747 O O . ASN A 1 92 ? -0.337 4.336 17.011 1.00 94.75 92 ASN A O 1
ATOM 751 N N . PRO A 1 93 ? 0.161 5.811 15.409 1.00 93.94 93 PRO A N 1
ATOM 752 C CA . PRO A 1 93 ? 0.198 6.958 16.322 1.00 93.94 93 PRO A CA 1
ATOM 753 C C . PRO A 1 93 ? -1.182 7.410 16.831 1.00 93.94 93 PRO A C 1
ATOM 755 O O . PRO A 1 93 ? -1.246 8.294 17.685 1.00 93.94 93 PRO A O 1
ATOM 758 N N . ALA A 1 94 ? -2.272 6.891 16.266 1.00 96.31 94 ALA A N 1
ATOM 759 C CA . ALA A 1 94 ? -3.634 7.237 16.648 1.00 96.31 94 ALA A CA 1
ATOM 760 C C . ALA A 1 94 ? -4.129 6.444 17.873 1.00 96.31 94 ALA A C 1
ATOM 762 O O . ALA A 1 94 ? -3.452 5.553 18.371 1.00 96.31 94 ALA A O 1
ATOM 763 N N . ASP A 1 95 ? -5.332 6.771 18.348 1.00 97.69 95 ASP A N 1
ATOM 764 C CA . ASP A 1 95 ? -6.016 5.976 19.371 1.00 97.69 95 ASP A CA 1
ATOM 765 C C . ASP A 1 95 ? -6.322 4.553 18.866 1.00 97.69 95 ASP A C 1
ATOM 767 O O . ASP A 1 95 ? -6.838 4.379 17.757 1.00 97.69 95 ASP A O 1
ATOM 771 N N . ASP A 1 96 ? -6.032 3.551 19.702 1.00 98.19 96 ASP A N 1
ATOM 772 C CA . ASP A 1 96 ? -6.140 2.129 19.361 1.00 98.19 96 ASP A CA 1
ATOM 773 C C . ASP A 1 96 ? -7.553 1.729 18.918 1.00 98.19 96 ASP A C 1
ATOM 775 O O . ASP A 1 96 ? -7.719 0.999 17.937 1.00 98.19 96 ASP A O 1
ATOM 779 N N . LEU A 1 97 ? -8.584 2.197 19.631 1.00 98.12 97 LEU A N 1
ATOM 780 C CA . LEU A 1 97 ? -9.975 1.832 19.353 1.00 98.12 97 LEU A CA 1
ATOM 781 C C . LEU A 1 97 ? -10.472 2.525 18.086 1.00 98.12 97 LEU A C 1
ATOM 783 O O . LEU A 1 97 ? -11.123 1.893 17.250 1.00 98.12 97 LEU A O 1
ATOM 787 N N . MET A 1 98 ? -10.128 3.804 17.925 1.00 98.25 98 MET A N 1
ATOM 788 C CA . MET A 1 98 ? -10.456 4.568 16.726 1.00 98.25 98 MET A CA 1
ATOM 789 C C . MET A 1 98 ? -9.829 3.940 15.480 1.00 98.25 98 MET A C 1
ATOM 791 O O . MET A 1 98 ? -10.509 3.753 14.468 1.00 98.25 98 MET A O 1
ATOM 795 N N . PHE A 1 99 ? -8.537 3.610 15.543 1.00 98.56 99 PHE A N 1
ATOM 796 C CA . PHE A 1 99 ? -7.844 3.009 14.413 1.00 98.56 99 PHE A CA 1
ATOM 797 C C . PHE A 1 99 ? -8.343 1.593 14.126 1.00 98.56 99 PHE A C 1
ATOM 799 O O . PHE A 1 99 ? -8.533 1.258 12.959 1.00 98.56 99 PHE A O 1
ATOM 806 N N . ASP A 1 100 ? -8.619 0.775 15.145 1.00 98.62 100 ASP A N 1
ATOM 807 C CA . ASP A 1 100 ? -9.189 -0.555 14.930 1.00 98.62 100 ASP A CA 1
ATOM 808 C C . ASP A 1 100 ? -10.545 -0.503 14.212 1.00 98.62 100 ASP A C 1
ATOM 810 O O . ASP A 1 100 ? -10.798 -1.274 13.283 1.00 98.62 100 ASP A O 1
ATOM 814 N N . GLU A 1 101 ? -11.430 0.412 14.611 1.00 98.69 101 GLU A N 1
ATOM 815 C CA . GLU A 1 101 ? -12.710 0.600 13.931 1.00 98.69 101 GLU A CA 1
ATOM 816 C C . GLU A 1 101 ? -12.523 1.052 12.481 1.00 98.69 101 GLU A C 1
ATOM 818 O O . GLU A 1 101 ? -13.064 0.417 11.572 1.00 98.69 101 GLU A O 1
ATOM 823 N N . ALA A 1 102 ? -11.689 2.067 12.246 1.00 98.69 102 ALA A N 1
ATOM 824 C CA . ALA A 1 102 ? -11.369 2.537 10.901 1.00 98.69 102 ALA A CA 1
ATOM 825 C C . ALA A 1 102 ? -10.757 1.426 10.025 1.00 98.69 102 ALA A C 1
ATOM 827 O O . ALA A 1 102 ? -11.103 1.284 8.849 1.00 98.69 102 ALA A O 1
ATOM 828 N N . LEU A 1 103 ? -9.882 0.594 10.598 1.00 98.75 103 LEU A N 1
ATOM 829 C CA . LEU A 1 103 ? -9.266 -0.536 9.911 1.00 98.75 103 LEU A CA 1
ATOM 830 C C . LEU A 1 103 ? -10.315 -1.582 9.515 1.00 98.75 103 LEU A C 1
ATOM 832 O O . LEU A 1 103 ? -10.289 -2.077 8.389 1.00 98.75 103 LEU A O 1
ATOM 836 N N . ARG A 1 104 ? -11.279 -1.891 10.391 1.00 98.62 104 ARG A N 1
ATOM 837 C CA . ARG A 1 104 ? -12.401 -2.789 10.062 1.00 98.62 104 ARG A CA 1
ATOM 838 C C . ARG A 1 104 ? -13.267 -2.233 8.927 1.00 98.62 104 ARG A C 1
ATOM 840 O O . ARG A 1 104 ? -13.669 -3.010 8.056 1.00 98.62 104 ARG A O 1
ATOM 847 N N . CYS A 1 105 ? -13.506 -0.920 8.884 1.00 98.75 105 CYS A N 1
ATOM 848 C CA . CYS A 1 105 ? -14.185 -0.262 7.763 1.00 98.75 105 CYS A CA 1
ATOM 849 C C . CYS A 1 105 ? -13.411 -0.466 6.450 1.00 98.75 105 CYS A C 1
ATOM 851 O O . CYS A 1 105 ? -13.978 -0.955 5.469 1.00 98.75 105 CYS A O 1
ATOM 853 N N . ALA A 1 106 ? -12.101 -0.201 6.458 1.00 98.75 106 ALA A N 1
ATOM 854 C CA . ALA A 1 106 ? -11.250 -0.346 5.280 1.00 98.75 106 ALA A CA 1
ATOM 855 C C . ALA A 1 106 ? -11.124 -1.802 4.801 1.00 98.75 106 ALA A C 1
ATOM 857 O O . ALA A 1 106 ? -11.101 -2.058 3.598 1.00 98.75 106 ALA A O 1
ATOM 858 N N . LEU A 1 107 ? -11.076 -2.780 5.708 1.00 98.75 107 LEU A N 1
ATOM 859 C CA . LEU A 1 107 ? -11.046 -4.203 5.350 1.00 98.75 107 LEU A CA 1
ATOM 860 C C . LEU A 1 107 ? -12.404 -4.709 4.838 1.00 98.75 107 LEU A C 1
ATOM 862 O O . LEU A 1 107 ? -12.451 -5.560 3.949 1.00 98.75 107 LEU A O 1
ATOM 866 N N . THR A 1 108 ? -13.510 -4.157 5.344 1.00 98.62 108 THR A N 1
ATOM 867 C CA . THR A 1 108 ? -14.853 -4.430 4.808 1.00 98.62 108 THR A CA 1
ATOM 868 C C . THR A 1 108 ? -14.962 -3.919 3.376 1.00 98.62 108 THR A C 1
ATOM 870 O O . THR A 1 108 ? -15.379 -4.667 2.487 1.00 98.62 108 THR A O 1
ATOM 873 N N . HIS A 1 109 ? -14.514 -2.686 3.133 1.00 98.62 109 HIS A N 1
ATOM 874 C CA . HIS A 1 109 ? -14.460 -2.107 1.796 1.00 98.62 109 HIS A CA 1
ATOM 875 C C . HIS A 1 109 ? -13.547 -2.921 0.858 1.00 98.62 109 HIS A C 1
ATOM 877 O O . HIS A 1 109 ? -13.954 -3.260 -0.253 1.00 98.62 109 HIS A O 1
ATOM 883 N N . LEU A 1 110 ? -12.370 -3.353 1.327 1.00 98.62 110 LEU A N 1
ATOM 884 C CA . LEU A 1 110 ? -11.420 -4.166 0.554 1.00 98.62 110 LEU A CA 1
ATOM 885 C C . LEU A 1 110 ? -12.072 -5.438 -0.003 1.00 98.62 110 LEU A C 1
ATOM 887 O O . LEU A 1 110 ? -11.853 -5.792 -1.164 1.00 98.62 110 LEU A O 1
ATOM 891 N N . MET A 1 111 ? -12.856 -6.125 0.832 1.00 98.56 111 MET A N 1
ATOM 892 C CA . MET A 1 111 ? -13.441 -7.425 0.503 1.00 98.56 111 MET A CA 1
ATOM 893 C C . MET A 1 111 ? -14.768 -7.334 -0.244 1.00 98.56 111 MET A C 1
ATOM 895 O O . MET A 1 111 ? -15.061 -8.203 -1.062 1.00 98.56 111 MET A O 1
ATOM 899 N N . THR A 1 112 ? -15.578 -6.317 0.048 1.00 98.00 112 THR A N 1
ATOM 900 C CA . THR A 1 112 ? -16.973 -6.247 -0.422 1.00 98.00 112 THR A CA 1
ATOM 901 C C . THR A 1 112 ? -17.242 -5.090 -1.375 1.00 98.00 112 THR A C 1
ATOM 903 O O . THR A 1 112 ? -18.335 -5.013 -1.930 1.00 98.00 112 THR A O 1
ATOM 906 N N . SER A 1 113 ? -16.293 -4.158 -1.521 1.00 96.44 113 SER A N 1
ATOM 907 C CA . SER A 1 113 ? -16.484 -2.860 -2.185 1.00 96.44 113 SER A CA 1
ATOM 908 C C . SER A 1 113 ? -17.654 -2.041 -1.623 1.00 96.44 113 SER A C 1
ATOM 910 O O . SER A 1 113 ? -18.108 -1.083 -2.243 1.00 96.44 113 SER A O 1
ATOM 912 N N . THR A 1 114 ? -18.154 -2.408 -0.440 1.00 97.12 114 THR A N 1
ATOM 913 C CA . THR A 1 114 ? -19.190 -1.656 0.261 1.00 97.12 114 THR A CA 1
ATOM 914 C C . THR A 1 114 ? -18.528 -0.549 1.058 1.00 97.12 114 THR A C 1
ATOM 916 O O . THR A 1 114 ? -17.633 -0.799 1.867 1.00 97.12 114 THR A O 1
ATOM 919 N N . VAL A 1 115 ? -18.984 0.679 0.833 1.00 95.56 115 VAL A N 1
ATOM 920 C CA . VAL A 1 115 ? -18.539 1.848 1.588 1.00 95.56 115 VAL A CA 1
ATOM 921 C C . VAL A 1 115 ? -18.943 1.687 3.053 1.00 95.56 115 VAL A C 1
ATOM 923 O O . VAL A 1 115 ? -20.114 1.477 3.365 1.00 95.56 115 VAL A O 1
ATOM 926 N N . CYS A 1 116 ? -17.967 1.798 3.950 1.00 94.88 116 CYS A N 1
ATOM 927 C CA . CYS A 1 116 ? -18.167 1.753 5.392 1.00 94.88 116 CYS A CA 1
ATOM 928 C C . CYS A 1 116 ? -17.541 3.010 5.996 1.00 94.88 116 CYS A C 1
ATOM 930 O O . CYS A 1 116 ? -16.330 3.194 5.894 1.00 94.88 116 CYS A O 1
ATOM 932 N N . SER A 1 117 ? -18.363 3.894 6.567 1.00 97.00 117 SER A N 1
ATOM 933 C CA . SER A 1 117 ? -17.891 5.166 7.121 1.00 97.00 117 SER A CA 1
ATOM 934 C C . SER A 1 117 ? -17.034 4.921 8.367 1.00 97.00 117 SER A C 1
ATOM 936 O O . SER A 1 117 ? -17.558 4.382 9.343 1.00 97.00 117 SER A O 1
ATOM 938 N N . PRO A 1 118 ? -15.746 5.301 8.358 1.00 98.12 118 PRO A N 1
ATOM 939 C CA . PRO A 1 118 ? -14.892 5.199 9.534 1.00 98.12 118 PRO A CA 1
ATOM 940 C C . PRO A 1 118 ? -15.168 6.347 10.527 1.00 98.12 118 PRO A C 1
ATOM 942 O O . PRO A 1 118 ? -15.823 7.333 10.169 1.00 98.12 118 PRO A O 1
ATOM 945 N N . PRO A 1 119 ? -14.643 6.275 11.764 1.00 98.06 119 PRO A N 1
ATOM 946 C CA . PRO A 1 119 ? -14.700 7.387 12.710 1.00 98.06 119 PRO A CA 1
ATOM 947 C C . PRO A 1 119 ? -14.108 8.681 12.128 1.00 98.06 119 PRO A C 1
ATOM 949 O O . PRO A 1 119 ? -13.074 8.655 11.457 1.00 98.06 119 PRO A O 1
ATOM 952 N N . SER A 1 120 ? -14.733 9.827 12.408 1.00 96.69 120 SER A N 1
ATOM 953 C CA . SER A 1 120 ? -14.234 11.139 11.962 1.00 96.69 120 SER A CA 1
ATOM 954 C C . SER A 1 120 ? -12.809 11.388 12.469 1.00 96.69 120 SER A C 1
ATOM 956 O O . SER A 1 120 ? -12.533 11.174 13.647 1.00 96.69 120 SER A O 1
ATOM 958 N N . GLY A 1 121 ? -11.917 11.878 11.602 1.00 95.81 121 GLY A N 1
ATOM 959 C CA . GLY A 1 121 ? -10.513 12.144 11.957 1.00 95.81 121 GLY A CA 1
ATOM 960 C C . GLY A 1 121 ? -9.595 10.911 11.999 1.00 95.81 121 GLY A C 1
ATOM 961 O O . GLY A 1 121 ? -8.433 11.021 12.391 1.00 95.81 121 GLY A O 1
ATOM 962 N N . SER A 1 122 ? -10.086 9.734 11.593 1.00 98.00 122 SER A N 1
ATOM 963 C CA . SER A 1 122 ? -9.272 8.511 11.456 1.00 98.00 122 SER A CA 1
ATOM 964 C C . SER A 1 122 ? -8.495 8.416 10.132 1.00 98.00 122 SER A C 1
ATOM 966 O O . SER A 1 122 ? -7.722 7.482 9.916 1.00 98.00 122 SER A O 1
ATOM 968 N N . ASP A 1 123 ? -8.656 9.401 9.254 1.00 98.44 123 ASP A N 1
ATOM 969 C CA . ASP A 1 123 ? -7.999 9.544 7.956 1.00 98.44 123 ASP A CA 1
ATOM 970 C C . ASP A 1 123 ? -6.471 9.500 8.062 1.00 98.44 123 ASP A C 1
ATOM 972 O O . ASP A 1 123 ? -5.816 8.716 7.371 1.00 98.44 123 ASP A O 1
ATOM 976 N N . SER A 1 124 ? -5.902 10.259 8.999 1.00 98.12 124 SER A N 1
ATOM 977 C CA . SER A 1 124 ? -4.457 10.252 9.253 1.00 98.12 124 SER A CA 1
ATOM 978 C C . SER A 1 124 ? -3.936 8.879 9.706 1.00 98.12 124 SER A C 1
ATOM 980 O O . SER A 1 124 ? -2.823 8.495 9.342 1.00 98.12 124 SER A O 1
ATOM 982 N N . ALA A 1 125 ? -4.743 8.106 10.442 1.00 98.12 125 ALA A N 1
ATOM 983 C CA . ALA A 1 125 ? -4.394 6.772 10.934 1.00 98.12 125 ALA A CA 1
ATOM 984 C C . ALA A 1 125 ? -4.424 5.717 9.815 1.00 98.12 125 ALA A C 1
ATOM 986 O O . ALA A 1 125 ? -3.555 4.843 9.748 1.00 98.12 125 ALA A O 1
ATOM 987 N N . LEU A 1 126 ? -5.397 5.815 8.906 1.00 98.62 126 LEU A N 1
ATOM 988 C CA . LEU A 1 126 ? -5.494 4.961 7.721 1.00 98.62 126 LEU A CA 1
ATOM 989 C C . LEU A 1 126 ? -4.374 5.264 6.720 1.00 98.62 126 LEU A C 1
ATOM 991 O O . LEU A 1 126 ? -3.715 4.340 6.234 1.00 98.62 126 LEU A O 1
ATOM 995 N N . ARG A 1 127 ? -4.102 6.550 6.466 1.00 98.31 127 ARG A N 1
ATOM 996 C CA . ARG A 1 127 ? -2.990 6.991 5.611 1.00 98.31 127 ARG A CA 1
ATOM 997 C C . ARG A 1 127 ? -1.632 6.668 6.228 1.00 98.31 127 ARG A C 1
ATOM 999 O O . ARG A 1 127 ? -0.712 6.309 5.499 1.00 98.31 127 ARG A O 1
ATOM 1006 N N . TYR A 1 128 ? -1.528 6.674 7.562 1.00 97.25 128 TYR A N 1
ATOM 1007 C CA . TYR A 1 128 ? -0.353 6.141 8.244 1.00 97.25 128 TYR A CA 1
ATOM 1008 C C . TYR A 1 128 ? -0.094 4.699 7.802 1.00 97.25 128 TYR A C 1
ATOM 1010 O O . TYR A 1 128 ? 0.968 4.441 7.250 1.00 97.25 128 TYR A O 1
ATOM 1018 N N . LEU A 1 129 ? -1.060 3.782 7.938 1.00 97.38 129 LEU A N 1
ATOM 1019 C CA . LEU A 1 129 ? -0.874 2.395 7.496 1.00 97.38 129 LEU A CA 1
ATOM 1020 C C . LEU A 1 129 ? -0.575 2.292 5.989 1.00 97.38 129 LEU A C 1
ATOM 1022 O O . LEU A 1 129 ? 0.352 1.576 5.611 1.00 97.38 129 LEU A O 1
ATOM 1026 N N . ARG A 1 130 ? -1.317 3.019 5.141 1.00 97.94 130 ARG A N 1
ATOM 1027 C CA . ARG A 1 130 ? -1.167 3.024 3.670 1.00 97.94 130 ARG A CA 1
ATOM 1028 C C . ARG A 1 130 ? 0.288 3.233 3.237 1.00 97.94 130 ARG A C 1
ATOM 1030 O O . ARG A 1 130 ? 0.794 2.483 2.403 1.00 97.94 130 ARG A O 1
ATOM 1037 N N . ASP A 1 131 ? 0.947 4.211 3.848 1.00 96.06 131 ASP A N 1
ATOM 1038 C CA . ASP A 1 131 ? 2.309 4.647 3.514 1.00 96.06 131 ASP A CA 1
ATOM 1039 C C . ASP A 1 131 ? 3.402 3.697 4.040 1.00 96.06 131 ASP A C 1
AT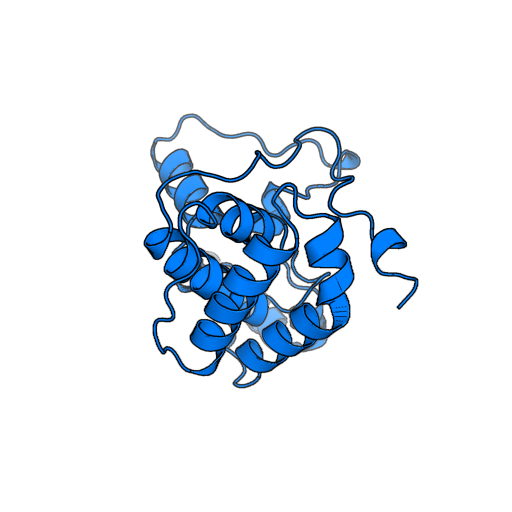OM 1041 O O . ASP A 1 131 ? 4.561 3.790 3.650 1.00 96.06 131 ASP A O 1
ATOM 1045 N N . ARG A 1 132 ? 3.070 2.786 4.965 1.00 94.56 132 ARG A N 1
ATOM 1046 C CA . ARG A 1 132 ? 4.041 1.853 5.571 1.00 94.56 132 ARG A CA 1
ATOM 1047 C C . ARG A 1 132 ? 3.978 0.446 4.991 1.00 94.56 132 ARG A C 1
ATOM 1049 O O . ARG A 1 132 ? 4.783 -0.395 5.388 1.00 94.56 132 ARG A O 1
ATOM 1056 N N . ILE A 1 133 ? 3.063 0.191 4.057 1.00 95.25 133 ILE A N 1
ATOM 1057 C CA . ILE A 1 133 ? 2.993 -1.084 3.341 1.00 95.25 133 ILE A CA 1
ATOM 1058 C C . ILE A 1 133 ? 4.233 -1.233 2.459 1.00 95.25 133 ILE A C 1
ATOM 1060 O O . ILE A 1 133 ? 4.448 -0.425 1.552 1.00 95.25 133 ILE A O 1
ATOM 1064 N N . SER A 1 134 ? 4.991 -2.306 2.688 1.00 93.62 134 SER A N 1
ATOM 1065 C CA . SER A 1 134 ? 6.190 -2.641 1.921 1.00 93.62 134 SER A CA 1
ATOM 1066 C C . SER A 1 134 ? 6.023 -3.908 1.092 1.00 93.62 134 SER A C 1
ATOM 1068 O O . SER A 1 134 ? 5.649 -4.970 1.595 1.00 93.62 134 SER A O 1
ATOM 1070 N N . VAL A 1 135 ? 6.404 -3.820 -0.177 1.00 95.44 135 VAL A N 1
ATOM 1071 C CA . VAL A 1 135 ? 6.376 -4.916 -1.151 1.00 95.44 135 VAL A CA 1
ATOM 1072 C C . VAL A 1 135 ? 7.813 -5.330 -1.493 1.00 95.44 135 VAL A C 1
ATOM 1074 O O . VAL A 1 135 ? 8.621 -4.460 -1.820 1.00 95.44 135 VAL A O 1
ATOM 1077 N N . PRO A 1 136 ? 8.181 -6.625 -1.458 1.00 94.50 136 PRO A N 1
ATOM 1078 C CA . PRO A 1 136 ? 7.338 -7.805 -1.219 1.00 94.50 136 PRO A CA 1
ATOM 1079 C C . PRO A 1 136 ? 7.281 -8.266 0.251 1.00 94.50 136 PRO A C 1
ATOM 1081 O O . PRO A 1 136 ? 6.714 -9.318 0.538 1.00 94.50 136 PRO A O 1
ATOM 1084 N N . ARG A 1 137 ? 7.911 -7.539 1.188 1.00 92.44 137 ARG A N 1
ATOM 1085 C CA . ARG A 1 137 ? 8.085 -7.986 2.586 1.00 92.44 137 ARG A CA 1
ATOM 1086 C C . ARG A 1 137 ? 6.754 -8.295 3.275 1.00 92.44 137 ARG A C 1
ATOM 1088 O O . ARG A 1 137 ? 6.625 -9.324 3.943 1.00 92.44 137 ARG A O 1
ATOM 1095 N N . ASP A 1 138 ? 5.787 -7.392 3.147 1.00 94.00 138 ASP A N 1
ATOM 1096 C CA . ASP A 1 138 ? 4.517 -7.513 3.851 1.00 94.00 138 ASP A CA 1
ATOM 1097 C C . ASP A 1 138 ? 3.516 -8.342 3.057 1.00 94.00 138 ASP A C 1
ATOM 1099 O O . ASP A 1 138 ? 2.790 -9.125 3.665 1.00 94.00 138 ASP A O 1
ATOM 1103 N N . MET A 1 139 ? 3.468 -8.175 1.734 1.00 96.81 139 MET A N 1
ATOM 1104 C CA . MET A 1 139 ? 2.568 -8.874 0.811 1.00 96.81 139 MET A CA 1
ATOM 1105 C C . MET A 1 139 ? 2.993 -8.649 -0.649 1.00 96.81 139 MET A C 1
ATOM 1107 O O . MET A 1 139 ? 3.874 -7.834 -0.932 1.00 96.81 139 MET A O 1
ATOM 1111 N N . SER A 1 140 ? 2.346 -9.352 -1.576 1.00 97.06 140 SER A N 1
ATOM 1112 C CA . SER A 1 140 ? 2.513 -9.185 -3.018 1.00 97.06 140 SER A CA 1
ATOM 1113 C C . SER A 1 140 ? 2.052 -7.807 -3.509 1.00 97.06 140 SER A C 1
ATOM 1115 O O . SER A 1 140 ? 1.228 -7.133 -2.884 1.00 97.06 140 SER A O 1
ATOM 1117 N N . ILE A 1 141 ? 2.558 -7.396 -4.676 1.00 97.62 141 ILE A N 1
ATOM 1118 C CA . ILE A 1 141 ? 2.274 -6.079 -5.262 1.00 97.62 141 ILE A CA 1
ATOM 1119 C C . ILE A 1 141 ? 0.774 -5.823 -5.438 1.00 97.62 141 ILE A C 1
ATOM 1121 O O . ILE A 1 141 ? 0.281 -4.764 -5.060 1.00 97.62 141 ILE A O 1
ATOM 1125 N N . TYR A 1 142 ? 0.010 -6.803 -5.926 1.00 98.12 142 TYR A N 1
ATOM 1126 C CA . TYR A 1 142 ? -1.433 -6.646 -6.111 1.00 98.12 142 TYR A CA 1
ATOM 1127 C C . TYR A 1 142 ? -2.196 -6.563 -4.789 1.00 98.12 142 TYR A C 1
ATOM 1129 O O . TYR A 1 142 ? -3.117 -5.752 -4.671 1.00 98.12 142 TYR A O 1
ATOM 1137 N N . ALA A 1 143 ? -1.798 -7.347 -3.783 1.00 98.44 143 ALA A N 1
ATOM 1138 C CA . ALA A 1 143 ? -2.366 -7.252 -2.443 1.00 98.44 143 ALA A CA 1
ATOM 1139 C C . ALA A 1 143 ? -2.129 -5.855 -1.841 1.00 98.44 143 ALA A C 1
ATOM 1141 O O . ALA A 1 143 ? -3.069 -5.224 -1.354 1.00 98.44 143 ALA A O 1
ATOM 1142 N N . ALA A 1 144 ? -0.911 -5.321 -1.975 1.00 98.31 144 ALA A N 1
ATOM 1143 C CA . ALA A 1 144 ? -0.572 -3.978 -1.518 1.00 98.31 144 ALA A CA 1
ATOM 1144 C C . ALA A 1 144 ? -1.354 -2.887 -2.264 1.00 98.31 144 ALA A C 1
ATOM 1146 O O . ALA A 1 144 ? -1.914 -2.000 -1.622 1.00 98.31 144 ALA A O 1
ATOM 1147 N N . LYS A 1 145 ? -1.466 -2.966 -3.600 1.00 98.38 145 LYS A N 1
ATOM 1148 C CA . LYS A 1 145 ? -2.267 -2.020 -4.401 1.00 98.38 145 LYS A CA 1
ATOM 1149 C C . LYS A 1 145 ? -3.732 -1.995 -3.957 1.00 98.38 145 LYS A C 1
ATOM 1151 O O . LYS A 1 145 ? -4.285 -0.915 -3.755 1.00 98.38 145 LYS A O 1
ATOM 1156 N N . ARG A 1 146 ? -4.352 -3.168 -3.758 1.00 98.56 146 ARG A N 1
ATOM 1157 C CA . ARG A 1 146 ? -5.736 -3.278 -3.262 1.00 98.56 146 ARG A CA 1
ATOM 1158 C C . ARG A 1 146 ? -5.892 -2.701 -1.859 1.00 98.56 146 ARG A C 1
ATOM 1160 O O . ARG A 1 146 ? -6.851 -1.973 -1.609 1.00 98.56 146 ARG A O 1
ATOM 1167 N N . LEU A 1 147 ? -4.956 -3.002 -0.961 1.00 98.81 147 LEU A N 1
ATOM 1168 C CA . LEU A 1 147 ? -4.996 -2.492 0.404 1.00 98.81 147 LEU A CA 1
ATOM 11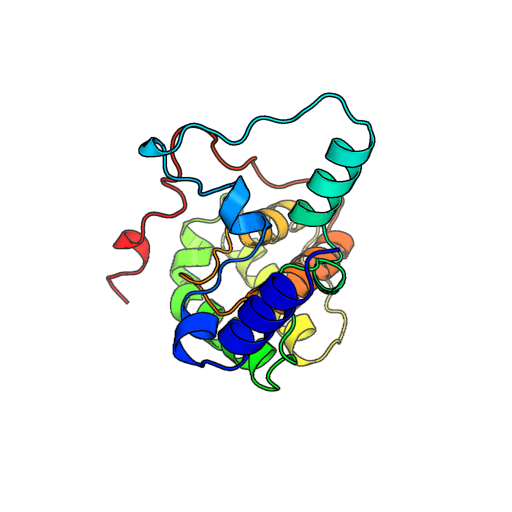69 C C . LEU A 1 147 ? -4.835 -0.967 0.442 1.00 98.81 147 LEU A C 1
ATOM 1171 O O . LEU A 1 147 ? -5.646 -0.306 1.083 1.00 98.81 147 LEU A O 1
ATOM 1175 N N . ARG A 1 148 ? -3.857 -0.400 -0.279 1.00 98.69 148 ARG A N 1
ATOM 1176 C CA . ARG A 1 148 ? -3.659 1.057 -0.354 1.00 98.69 148 ARG A CA 1
ATOM 1177 C C . ARG A 1 148 ? -4.882 1.777 -0.907 1.00 98.69 148 ARG A C 1
ATOM 1179 O O . ARG A 1 148 ? -5.310 2.759 -0.309 1.00 98.69 148 ARG A O 1
ATOM 1186 N N . GLN A 1 149 ? -5.476 1.250 -1.980 1.00 98.44 149 GLN A N 1
ATOM 1187 C CA . GLN A 1 149 ? -6.718 1.786 -2.536 1.00 98.44 149 GLN A CA 1
ATOM 1188 C C . GLN A 1 149 ? -7.837 1.803 -1.496 1.00 98.44 149 GLN A C 1
ATOM 1190 O O . GLN A 1 149 ? -8.442 2.844 -1.268 1.00 98.44 149 GLN A O 1
ATOM 1195 N N . SER A 1 150 ? -8.063 0.678 -0.817 1.00 98.69 150 SER A N 1
ATOM 1196 C CA . SER A 1 150 ? -9.124 0.586 0.184 1.00 98.69 150 SER A CA 1
ATOM 1197 C C . SER A 1 150 ? -8.900 1.516 1.379 1.00 98.69 150 SER A C 1
ATOM 1199 O O . SER A 1 150 ? -9.845 2.134 1.868 1.00 98.69 150 SER A O 1
ATOM 1201 N N . LEU A 1 151 ? -7.653 1.629 1.848 1.00 98.69 151 LEU A N 1
ATOM 1202 C CA . LEU A 1 151 ? -7.283 2.534 2.935 1.00 98.69 151 LEU A CA 1
ATOM 1203 C C . LEU A 1 151 ? -7.509 3.994 2.542 1.00 98.69 151 LEU A C 1
ATOM 1205 O O . LEU A 1 151 ? -8.080 4.728 3.341 1.00 98.69 151 LEU A O 1
ATOM 1209 N N . GLU A 1 152 ? -7.110 4.406 1.336 1.00 98.38 152 GLU A N 1
ATOM 1210 C CA . GLU A 1 152 ? -7.289 5.790 0.887 1.00 98.38 152 GLU A CA 1
ATOM 1211 C C . GLU A 1 152 ? -8.756 6.142 0.653 1.00 98.38 152 GLU A C 1
ATOM 1213 O O . GLU A 1 152 ? -9.222 7.169 1.138 1.00 98.38 152 GLU A O 1
ATOM 1218 N N . GLU A 1 153 ? -9.505 5.279 -0.034 1.00 98.12 153 GLU A N 1
ATOM 1219 C CA . GLU A 1 153 ? -10.932 5.506 -0.281 1.00 98.12 153 GLU A CA 1
ATOM 1220 C C . GLU A 1 153 ? -11.720 5.569 1.033 1.00 98.12 153 GLU A C 1
ATOM 1222 O O . GLU A 1 153 ? -12.633 6.379 1.164 1.00 98.12 153 GLU A O 1
ATOM 1227 N N . THR A 1 154 ? -11.328 4.778 2.038 1.00 98.56 154 THR A N 1
ATOM 1228 C CA . THR A 1 154 ? -11.918 4.851 3.382 1.00 98.56 154 THR A CA 1
ATOM 1229 C C . THR A 1 154 ? -11.465 6.112 4.125 1.00 98.56 154 THR A C 1
ATOM 1231 O O . THR A 1 154 ? -12.291 6.786 4.737 1.00 98.56 154 THR A O 1
ATOM 1234 N N . ALA A 1 155 ? -10.181 6.481 4.052 1.00 98.38 155 ALA A N 1
ATOM 1235 C CA . ALA A 1 155 ? -9.639 7.681 4.694 1.00 98.38 155 ALA A CA 1
ATOM 1236 C C . ALA A 1 155 ? -10.307 8.963 4.184 1.00 98.38 155 ALA A C 1
ATOM 1238 O O . ALA A 1 155 ? -10.661 9.823 4.987 1.00 98.38 155 ALA A O 1
ATOM 1239 N N . ALA A 1 156 ? -10.566 9.052 2.878 1.00 97.81 156 ALA A N 1
ATOM 1240 C CA . ALA A 1 156 ? -11.248 10.183 2.253 1.00 97.81 156 ALA A CA 1
ATOM 1241 C C . ALA A 1 156 ? -12.673 10.426 2.796 1.00 97.81 156 ALA A C 1
ATOM 1243 O O . ALA A 1 156 ? -13.206 11.523 2.656 1.00 97.81 156 ALA A O 1
ATOM 1244 N N . LEU A 1 157 ? -13.294 9.432 3.443 1.00 98.19 157 LEU A N 1
ATOM 1245 C CA . LEU A 1 157 ? -14.590 9.587 4.116 1.00 98.19 157 LEU A CA 1
ATOM 1246 C C . LEU A 1 157 ? -14.462 10.196 5.522 1.00 98.19 157 LEU A C 1
ATOM 1248 O O . LEU A 1 157 ? -15.437 10.744 6.032 1.00 98.19 157 LEU A O 1
ATOM 1252 N N . ALA A 1 158 ? -13.293 10.072 6.159 1.00 97.56 158 ALA A N 1
ATOM 1253 C CA . ALA A 1 158 ? -13.015 10.581 7.505 1.00 97.56 158 ALA A CA 1
ATOM 1254 C C . ALA A 1 158 ? -12.413 11.993 7.519 1.00 97.56 158 ALA A C 1
ATOM 1256 O O . ALA A 1 158 ? -12.570 12.688 8.528 1.00 97.56 158 ALA A O 1
ATOM 1257 N N . GLY A 1 159 ? -11.711 12.398 6.452 1.00 96.94 159 GLY A N 1
ATOM 1258 C CA . GLY A 1 159 ? -11.081 13.715 6.334 1.00 96.94 159 GLY A CA 1
ATOM 1259 C C . GLY A 1 159 ? -9.903 13.798 5.348 1.00 96.94 159 GLY A C 1
ATOM 1260 O O . GLY A 1 159 ? -9.539 12.838 4.663 1.00 96.94 159 GLY A O 1
ATOM 1261 N N . ASP A 1 160 ? -9.269 14.975 5.318 1.00 96.56 160 ASP A N 1
ATOM 1262 C CA . ASP A 1 160 ? -8.198 15.342 4.375 1.00 96.56 160 ASP A CA 1
ATOM 1263 C C . ASP A 1 160 ? -6.794 15.438 5.018 1.00 96.56 160 ASP A C 1
ATOM 1265 O O . ASP A 1 160 ? -5.834 15.884 4.387 1.00 96.56 160 ASP A O 1
ATOM 1269 N N . HIS A 1 161 ? -6.633 15.027 6.276 1.00 96.31 161 HIS A N 1
ATOM 1270 C CA . HIS A 1 161 ? -5.354 15.021 6.983 1.00 96.31 161 HIS A CA 1
ATOM 1271 C C . HIS A 1 161 ? -4.453 13.887 6.498 1.00 96.31 161 HIS A C 1
ATOM 1273 O O . HIS A 1 161 ? -4.849 12.721 6.423 1.00 96.31 161 HIS A O 1
ATOM 1279 N N . GLN A 1 162 ? -3.192 14.217 6.237 1.00 94.31 162 GLN A N 1
ATOM 1280 C CA . GLN A 1 162 ? -2.159 13.224 5.970 1.00 94.31 162 GLN A CA 1
ATOM 1281 C C . GLN A 1 162 ? -1.619 12.640 7.283 1.00 94.31 162 GLN A C 1
ATOM 1283 O O . GLN A 1 162 ? -1.588 13.316 8.315 1.00 94.31 162 GLN A O 1
ATOM 1288 N N . GLY A 1 163 ? -1.171 11.384 7.243 1.00 90.12 163 GLY A N 1
ATOM 1289 C CA . GLY A 1 163 ? -0.423 10.793 8.352 1.00 90.12 163 GLY A CA 1
ATOM 1290 C C . GLY A 1 163 ? 0.950 11.461 8.550 1.00 90.12 163 GLY A C 1
ATOM 1291 O O . GLY A 1 163 ? 1.405 12.231 7.700 1.00 90.12 163 GLY A O 1
ATOM 1292 N N . PRO A 1 164 ? 1.664 11.159 9.650 1.00 91.81 164 PRO A N 1
ATOM 1293 C CA . PRO A 1 164 ? 3.061 11.559 9.795 1.00 91.81 164 PRO A CA 1
ATOM 1294 C C . PRO A 1 164 ? 3.887 11.144 8.564 1.00 91.81 164 PRO A C 1
ATOM 1296 O O . PRO A 1 164 ? 3.642 10.062 8.021 1.00 91.81 164 PRO A O 1
ATOM 1299 N N . PRO A 1 165 ? 4.875 11.938 8.122 1.00 91.38 165 PRO A N 1
ATOM 1300 C CA . PRO A 1 165 ? 5.699 11.584 6.970 1.00 91.38 165 PRO A CA 1
ATOM 1301 C C . PRO A 1 165 ? 6.546 10.332 7.237 1.00 91.38 165 PRO A C 1
ATOM 1303 O O . PRO A 1 165 ? 6.865 10.009 8.387 1.00 91.38 165 PRO A O 1
ATOM 1306 N N . ILE A 1 166 ? 6.929 9.627 6.170 1.00 89.44 166 ILE A N 1
ATOM 1307 C CA . ILE A 1 166 ? 7.891 8.523 6.256 1.00 89.44 166 ILE A CA 1
ATOM 1308 C C . ILE A 1 166 ? 9.266 9.101 6.641 1.00 89.44 166 ILE A C 1
ATOM 1310 O O . ILE A 1 166 ? 9.712 10.074 6.025 1.00 89.44 166 ILE A O 1
ATOM 1314 N N . PRO A 1 167 ? 9.961 8.550 7.654 1.00 86.06 167 PRO A N 1
ATOM 1315 C CA . PRO A 1 167 ? 11.284 9.040 8.018 1.00 86.06 167 PRO A CA 1
ATOM 1316 C C . PRO A 1 167 ? 12.309 8.816 6.898 1.00 86.06 167 PRO A C 1
ATOM 1318 O O . PRO A 1 167 ? 12.517 7.689 6.460 1.00 86.06 167 PRO A O 1
ATOM 1321 N N . PHE A 1 168 ? 13.023 9.874 6.510 1.00 79.62 168 PHE A N 1
ATOM 1322 C CA . PHE A 1 168 ? 14.039 9.813 5.449 1.00 79.62 168 PHE A CA 1
ATOM 1323 C C . PHE A 1 168 ? 15.338 9.105 5.877 1.00 79.62 168 PHE A C 1
ATOM 1325 O O . PHE A 1 168 ? 15.979 8.429 5.083 1.00 79.62 168 PHE A O 1
ATOM 1332 N N . ASN A 1 169 ? 15.741 9.253 7.146 1.00 74.00 169 ASN A N 1
ATOM 1333 C CA . ASN A 1 169 ? 17.047 8.770 7.619 1.00 74.00 169 ASN A CA 1
ATOM 1334 C C . ASN A 1 169 ? 17.021 7.327 8.139 1.00 74.00 169 ASN A C 1
ATOM 1336 O O . ASN A 1 169 ? 18.016 6.614 8.029 1.00 74.00 169 ASN A O 1
ATOM 1340 N N . HIS A 1 170 ? 15.929 6.914 8.789 1.00 75.12 170 HIS A N 1
ATOM 1341 C CA . HIS A 1 170 ? 15.830 5.595 9.412 1.00 75.12 170 HIS A CA 1
ATOM 1342 C C . HIS A 1 170 ? 14.403 5.035 9.347 1.00 75.12 170 HIS A C 1
ATOM 1344 O O . HIS A 1 170 ? 13.488 5.564 9.976 1.00 75.12 170 HIS A O 1
ATOM 1350 N N . ARG A 1 171 ? 14.213 3.898 8.675 1.00 79.19 171 ARG A N 1
ATOM 1351 C CA . ARG A 1 171 ? 12.921 3.197 8.603 1.00 79.19 171 ARG A CA 1
ATOM 1352 C C . ARG A 1 171 ? 12.678 2.279 9.809 1.00 79.19 171 ARG A C 1
ATOM 1354 O O . ARG A 1 171 ? 12.381 1.099 9.672 1.00 79.19 171 ARG A O 1
ATOM 1361 N N . ARG A 1 172 ? 12.849 2.800 11.034 1.00 75.69 172 ARG A N 1
ATOM 1362 C CA . ARG A 1 172 ? 12.588 2.025 12.275 1.00 75.69 172 ARG A CA 1
ATOM 1363 C C . ARG A 1 172 ? 11.118 1.628 12.420 1.00 75.69 172 ARG A C 1
ATOM 1365 O O . ARG A 1 172 ? 10.815 0.655 13.096 1.00 75.69 172 ARG A O 1
ATOM 1372 N N . ASP A 1 173 ? 10.227 2.351 11.748 1.00 73.94 173 ASP A N 1
ATOM 1373 C CA . ASP A 1 173 ? 8.816 2.004 11.559 1.00 73.94 173 ASP A CA 1
ATOM 1374 C C . ASP A 1 173 ? 8.609 0.699 10.768 1.00 73.94 173 ASP A C 1
ATOM 1376 O O . ASP A 1 173 ? 7.481 0.236 10.647 1.00 73.94 173 ASP A O 1
ATOM 1380 N N . GLN A 1 174 ? 9.674 0.111 10.220 1.00 74.19 174 GLN A N 1
ATOM 1381 C CA . GLN A 1 174 ? 9.668 -1.141 9.465 1.00 74.19 174 GLN A CA 1
ATOM 1382 C C . GLN A 1 174 ? 10.452 -2.256 10.167 1.00 74.19 174 GLN A C 1
ATOM 1384 O O . GLN A 1 174 ? 10.763 -3.268 9.542 1.00 74.19 174 GLN A O 1
ATOM 1389 N N . ASP A 1 175 ? 10.799 -2.082 11.448 1.00 79.44 175 ASP A N 1
ATOM 1390 C CA . ASP A 1 175 ? 11.530 -3.094 12.208 1.00 79.44 175 ASP A CA 1
ATOM 1391 C C . ASP A 1 175 ? 10.730 -4.413 12.268 1.00 79.44 175 ASP A C 1
ATOM 1393 O O . ASP A 1 175 ? 9.681 -4.481 12.926 1.00 79.44 175 ASP A O 1
ATOM 1397 N N . PRO A 1 176 ? 11.210 -5.491 11.613 1.00 75.12 176 PRO A N 1
ATOM 1398 C CA . PRO A 1 176 ? 10.488 -6.754 11.578 1.00 75.12 176 PRO A CA 1
ATOM 1399 C C . PRO A 1 176 ? 10.444 -7.439 12.950 1.00 75.12 176 PRO A C 1
ATOM 1401 O O . PRO A 1 176 ? 9.609 -8.323 13.152 1.00 75.12 176 PRO A O 1
ATOM 1404 N N . ALA A 1 177 ? 11.289 -7.045 13.914 1.00 81.56 177 ALA A N 1
ATOM 1405 C CA . ALA A 1 177 ? 11.288 -7.618 15.258 1.00 81.56 177 ALA A CA 1
ATOM 1406 C C . ALA A 1 177 ? 9.941 -7.424 15.970 1.00 81.56 177 ALA A C 1
ATOM 1408 O O . ALA A 1 177 ? 9.501 -8.311 16.703 1.00 81.56 177 ALA A O 1
ATOM 1409 N N . ALA A 1 178 ? 9.233 -6.325 15.682 1.00 75.94 178 ALA A N 1
ATOM 1410 C CA . ALA A 1 178 ? 7.891 -6.073 16.206 1.00 75.94 178 ALA A CA 1
ATOM 1411 C C . ALA A 1 178 ? 6.847 -7.108 15.736 1.00 75.94 178 ALA A C 1
ATOM 1413 O O . ALA A 1 178 ? 5.778 -7.205 16.339 1.00 75.94 178 ALA A O 1
ATOM 1414 N N . PHE A 1 179 ? 7.156 -7.886 14.691 1.00 72.19 179 PHE A N 1
ATOM 1415 C CA . PHE A 1 179 ? 6.282 -8.882 14.064 1.00 72.19 179 PHE A CA 1
ATOM 1416 C C . PHE A 1 179 ? 6.764 -10.331 14.247 1.00 72.19 179 PHE A C 1
ATOM 1418 O O . PHE A 1 179 ? 6.096 -11.253 13.782 1.00 72.19 179 PHE A O 1
ATOM 1425 N N . ALA A 1 180 ? 7.895 -10.546 14.928 1.00 72.88 180 ALA A N 1
ATOM 1426 C CA . ALA A 1 180 ? 8.514 -11.862 15.100 1.00 72.88 180 ALA A CA 1
ATOM 1427 C C . ALA A 1 180 ? 7.934 -12.698 16.263 1.00 72.88 180 ALA A C 1
ATOM 1429 O O . ALA A 1 180 ? 8.239 -13.884 16.353 1.00 72.88 180 ALA A O 1
ATOM 1430 N N . GLN A 1 181 ? 7.131 -12.103 17.155 1.00 59.31 181 GLN A N 1
ATOM 1431 C CA . GLN A 1 181 ? 6.639 -12.742 18.391 1.00 59.31 181 GLN A CA 1
ATOM 1432 C C . GLN A 1 181 ? 5.123 -13.011 18.416 1.00 59.31 181 GLN A C 1
ATOM 1434 O O . GLN A 1 181 ? 4.514 -12.969 19.482 1.00 59.31 181 GLN A O 1
ATOM 1439 N N . VAL A 1 182 ? 4.509 -13.275 17.260 1.00 53.03 182 VAL A N 1
ATOM 1440 C CA . VAL A 1 182 ? 3.100 -13.714 17.183 1.00 53.03 182 VAL A CA 1
ATOM 1441 C C . VAL A 1 182 ? 3.029 -15.205 16.900 1.00 53.03 182 VAL A C 1
ATOM 1443 O O . VAL A 1 182 ? 3.638 -15.623 15.888 1.00 53.03 182 VAL A O 1
#